Protein AF-A0AAD0TSI5-F1 (afdb_monomer)

Solvent-accessible surface area (backbone atoms only — not comparable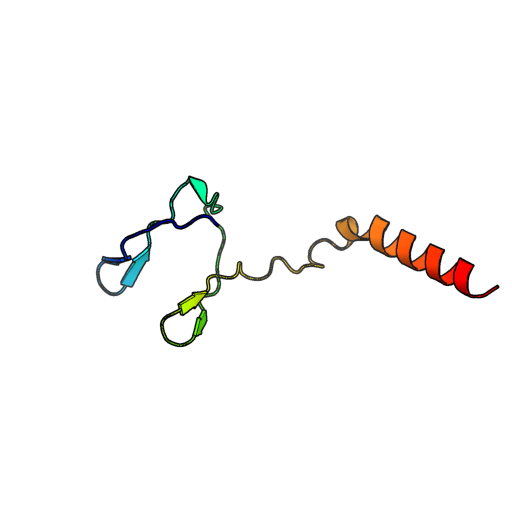 to full-atom values): 4923 Å² total; per-residue (Å²): 134,91,86,80,87,71,62,76,44,81,50,93,95,46,74,48,70,65,76,60,75,91,71,64,72,68,80,97,62,63,58,45,84,45,77,55,94,96,45,78,45,70,51,66,54,76,72,48,91,66,69,52,60,73,83,44,44,67,60,52,52,50,55,55,52,56,59,62,62,75,74,114

Organism: NCBI:txid60520

Secondary structure (DSSP, 8-state):
-------EEEETTEEEEPPPGGG-PPTT--B--EEETTEEE-PBP---TTTTGGGGHHHHHHHHHHHHHTT-

Nearest PDB structures (foldseek):
  5k8j-assembly1_A-2  TM=6.867E-01  e=1.637E-01  Caulobacter vibrioides CB15
  5l6m-assembly2_I  TM=6.873E-01  e=2.401E-01  Caulobacter vibrioides CB15
  5l6l-assembly1_A  TM=6.760E-01  e=2.559E-01  Caulobacter vibrioides CB15
  5l6m-assembly2_L-2  TM=7.295E-01  e=8.066E-01  Caulobacter vibrioides CB15

Radius of gyration: 20.11 Å; Cα contacts (8 Å, |Δi|>4): 42; chains: 1; bounding box: 35×28×57 Å

Sequence (72 aa):
MLNIETTIRKITNSVEAIISCELTAKVDVKFQIIKIDAIIVLPPVRITLFAHAANWKELRDRVSTEYQDGTK

Mean predicted aligned error: 12.79 Å

Foldseek 3Di:
DDDDDWDWDDDDPDIDIDDDCVVVDDPPFQWDWDDDPPDTDTHTDDPPPCVPVVVCVVVVVVVVVVVVVVPD

pLDDT: mean 75.97, std 13.61, range [44.94, 94.5]

Structure (mmCIF, N/CA/C/O backbone):
data_AF-A0AAD0TSI5-F1
#
_entry.id   AF-A0AAD0TSI5-F1
#
loop_
_atom_site.group_PDB
_atom_site.id
_atom_site.type_symbol
_atom_site.label_atom_id
_atom_site.label_alt_id
_atom_site.label_comp_id
_atom_site.label_asym_id
_atom_site.label_entity_id
_atom_site.label_seq_id
_atom_site.pdbx_PDB_ins_code
_atom_site.Cartn_x
_atom_site.Cartn_y
_atom_site.Cartn_z
_atom_site.occupancy
_atom_site.B_iso_or_equiv
_atom_site.auth_seq_id
_atom_site.auth_comp_id
_atom_site.auth_asym_id
_atom_site.auth_atom_id
_atom_site.pdbx_PDB_model_num
ATOM 1 N N . MET A 1 1 ? 5.079 -18.331 -0.646 1.00 57.06 1 MET A N 1
ATOM 2 C CA . MET A 1 1 ? 4.002 -17.333 -0.490 1.00 57.06 1 MET A CA 1
ATOM 3 C C . MET A 1 1 ? 4.177 -16.706 0.880 1.00 57.06 1 MET A C 1
ATOM 5 O O . MET A 1 1 ? 4.133 -17.443 1.854 1.00 57.06 1 MET A O 1
ATOM 9 N N . LEU A 1 2 ? 4.473 -15.409 0.952 1.00 68.19 2 LEU A N 1
ATOM 10 C CA . LEU A 1 2 ? 4.493 -14.682 2.224 1.00 68.19 2 LEU A CA 1
ATOM 11 C C . LEU A 1 2 ? 3.049 -14.293 2.550 1.00 68.19 2 LEU A C 1
ATOM 13 O O . LEU A 1 2 ? 2.403 -13.650 1.727 1.00 68.19 2 LEU A O 1
ATOM 17 N N . ASN A 1 3 ? 2.541 -14.725 3.704 1.00 74.31 3 ASN A N 1
ATOM 18 C CA . ASN A 1 3 ? 1.246 -14.297 4.224 1.00 74.31 3 ASN A CA 1
ATOM 19 C C . ASN A 1 3 ? 1.507 -13.479 5.489 1.00 74.31 3 ASN A C 1
ATOM 21 O O . ASN A 1 3 ? 1.889 -14.041 6.513 1.00 74.31 3 ASN A O 1
ATOM 25 N N . ILE A 1 4 ? 1.387 -12.159 5.377 1.00 82.38 4 ILE A N 1
ATOM 26 C CA . ILE A 1 4 ? 1.629 -11.220 6.473 1.00 82.38 4 ILE A CA 1
ATOM 27 C C . ILE A 1 4 ? 0.294 -10.577 6.818 1.00 82.38 4 ILE A C 1
ATOM 29 O O . ILE A 1 4 ? -0.349 -9.964 5.965 1.00 82.38 4 ILE A O 1
ATOM 33 N N . GLU A 1 5 ? -0.107 -10.712 8.076 1.00 86.50 5 GLU A N 1
ATOM 34 C CA . GLU A 1 5 ? -1.311 -10.084 8.601 1.00 86.50 5 GLU A CA 1
ATOM 35 C C . GLU A 1 5 ? -0.990 -8.690 9.138 1.00 86.50 5 GLU A C 1
ATOM 37 O O . GLU A 1 5 ? 0.077 -8.432 9.697 1.00 86.50 5 GLU A O 1
ATOM 42 N N . THR A 1 6 ? -1.933 -7.771 8.973 1.00 89.44 6 THR A N 1
ATOM 43 C CA . THR A 1 6 ? -1.844 -6.434 9.550 1.00 89.44 6 THR A CA 1
ATOM 44 C C . THR A 1 6 ? -3.225 -5.923 9.926 1.00 89.44 6 THR A C 1
ATOM 46 O O . THR A 1 6 ? -4.250 -6.468 9.519 1.00 89.44 6 THR A O 1
ATOM 49 N N . THR A 1 7 ? -3.261 -4.857 10.716 1.00 88.19 7 THR A N 1
ATOM 50 C CA . THR A 1 7 ? -4.488 -4.195 11.147 1.00 88.19 7 THR A CA 1
ATOM 51 C C . THR A 1 7 ? -4.625 -2.839 10.465 1.00 88.19 7 THR A C 1
ATOM 53 O O . THR A 1 7 ? -3.682 -2.046 10.438 1.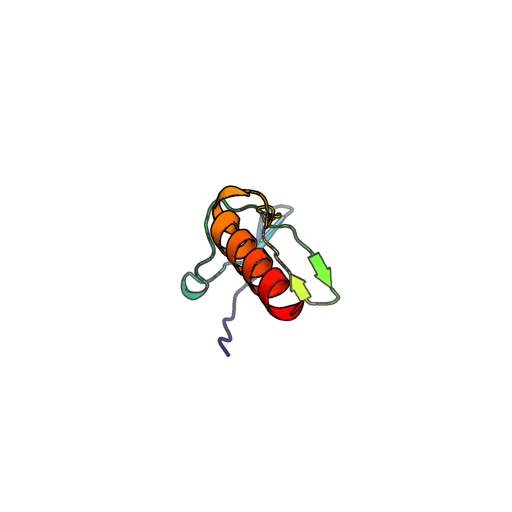00 88.19 7 THR A O 1
ATOM 56 N N . ILE A 1 8 ? -5.832 -2.544 9.979 1.00 90.12 8 ILE A N 1
ATOM 57 C CA . ILE A 1 8 ? -6.224 -1.199 9.550 1.00 90.12 8 ILE A CA 1
ATOM 58 C C . ILE A 1 8 ? -6.756 -0.441 10.768 1.00 90.12 8 ILE A C 1
ATOM 60 O O . ILE A 1 8 ? -7.621 -0.941 11.488 1.00 90.12 8 ILE A O 1
ATOM 64 N N . ARG A 1 9 ? -6.251 0.769 11.004 1.00 92.81 9 ARG A N 1
ATOM 65 C CA . ARG A 1 9 ? -6.654 1.627 12.127 1.00 92.81 9 ARG A CA 1
ATOM 66 C C . ARG A 1 9 ? -7.337 2.886 11.610 1.00 92.81 9 ARG A C 1
ATOM 68 O O . ARG A 1 9 ? -6.921 3.448 10.603 1.00 92.81 9 ARG A O 1
ATOM 75 N N . LYS A 1 10 ? -8.379 3.343 12.307 1.00 93.38 10 LYS A N 1
ATOM 76 C CA . LYS A 1 10 ? -9.039 4.623 12.020 1.00 93.38 10 LYS A CA 1
ATOM 77 C C . LYS A 1 10 ? -8.262 5.759 12.680 1.00 93.38 10 LYS A C 1
ATOM 79 O O . LYS A 1 10 ? -7.989 5.691 13.875 1.00 93.38 10 LYS A O 1
ATOM 84 N N . ILE A 1 11 ? -7.983 6.816 11.925 1.00 93.25 11 ILE A N 1
ATOM 85 C CA . ILE A 1 11 ? -7.386 8.051 12.435 1.00 93.25 11 ILE A CA 1
ATOM 86 C C . ILE A 1 11 ? -8.248 9.214 11.974 1.00 93.25 11 ILE A C 1
ATOM 88 O O . ILE A 1 11 ? -8.282 9.549 10.798 1.00 93.25 11 ILE A O 1
ATOM 92 N N . THR A 1 12 ? -8.950 9.864 12.901 1.00 92.44 12 THR A N 1
ATOM 93 C CA . THR A 1 12 ? -9.884 10.961 12.587 1.00 92.44 12 THR A CA 1
ATOM 94 C C . THR A 1 12 ? -10.898 10.557 11.497 1.00 92.44 12 THR A C 1
ATOM 96 O O . THR A 1 12 ? -11.715 9.660 11.722 1.00 92.44 12 THR A O 1
ATOM 99 N N . ASN A 1 13 ? -10.819 11.179 10.319 1.00 94.31 13 ASN A N 1
ATOM 100 C CA . ASN A 1 13 ? -11.654 10.935 9.147 1.00 94.31 13 ASN A CA 1
ATOM 101 C C . ASN A 1 13 ? -10.960 10.060 8.081 1.00 94.31 13 ASN A C 1
ATOM 103 O O . ASN A 1 13 ? -11.450 9.972 6.958 1.00 94.31 13 ASN A O 1
ATOM 107 N N . SER A 1 14 ? -9.835 9.418 8.407 1.00 88.75 14 SER A N 1
ATOM 108 C CA . SER A 1 14 ? -9.068 8.538 7.519 1.00 88.75 14 SER A CA 1
ATOM 109 C C . SER A 1 14 ? -8.788 7.170 8.157 1.00 88.75 14 SER A C 1
ATOM 111 O O . SER A 1 14 ? -9.168 6.886 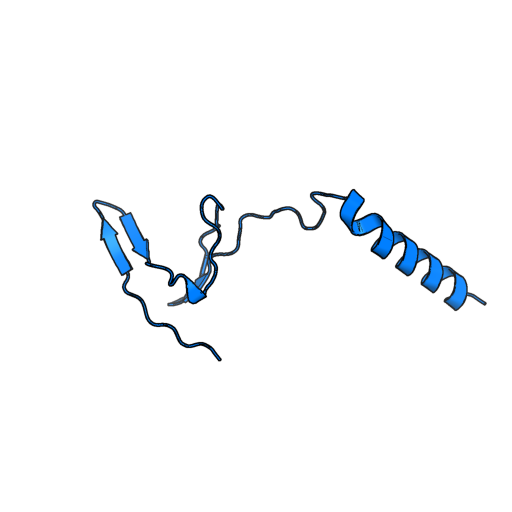9.299 1.00 88.75 14 SER A O 1
ATOM 113 N N . VAL A 1 15 ? -8.145 6.293 7.385 1.00 91.06 15 VAL A N 1
ATOM 114 C CA . VAL A 1 15 ? -7.647 4.991 7.836 1.00 91.06 15 VAL A CA 1
ATOM 115 C C . VAL A 1 15 ? -6.185 4.822 7.440 1.00 91.06 15 VAL A C 1
ATOM 117 O O .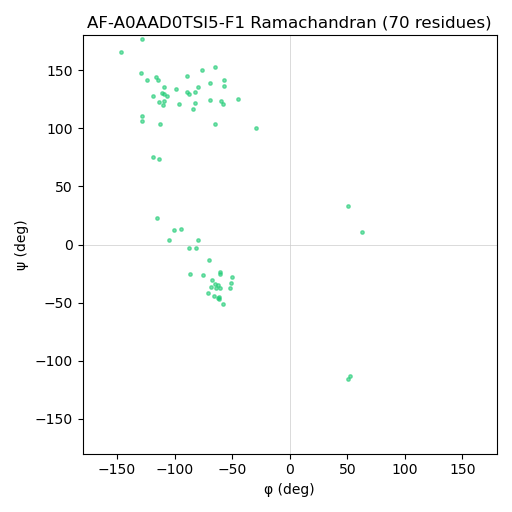 VAL A 1 15 ? -5.771 5.305 6.387 1.00 91.06 15 VAL A O 1
ATOM 120 N N . GLU A 1 16 ? -5.425 4.106 8.262 1.00 89.94 16 GLU A N 1
ATOM 121 C CA . GLU A 1 16 ? -4.035 3.735 8.000 1.00 89.94 16 GLU A CA 1
ATOM 122 C C . GLU A 1 16 ? -3.860 2.219 8.080 1.00 89.94 16 GLU A C 1
ATOM 124 O O . GLU A 1 16 ? -4.445 1.558 8.941 1.00 89.94 16 GLU A O 1
ATOM 129 N N . ALA A 1 17 ? -3.036 1.672 7.186 1.00 88.62 17 ALA A N 1
ATOM 130 C CA . ALA A 1 17 ? -2.608 0.279 7.210 1.00 88.62 17 ALA A CA 1
ATOM 131 C C . ALA A 1 17 ? -1.118 0.222 7.558 1.00 88.62 17 ALA A C 1
ATOM 133 O O . ALA A 1 17 ? -0.306 0.917 6.946 1.00 88.62 17 ALA A O 1
ATOM 134 N N . ILE A 1 18 ? -0.755 -0.614 8.529 1.00 87.38 18 ILE A N 1
ATOM 135 C CA . ILE A 1 18 ? 0.644 -0.798 8.923 1.00 87.38 18 ILE A CA 1
ATOM 136 C C . ILE A 1 18 ? 1.270 -1.830 7.983 1.00 87.38 18 ILE A C 1
ATOM 138 O O . ILE A 1 18 ? 0.846 -2.981 7.954 1.00 87.38 18 ILE A O 1
ATOM 142 N N . ILE A 1 19 ? 2.274 -1.444 7.203 1.00 84.31 19 ILE A N 1
ATOM 143 C CA . ILE A 1 19 ? 2.977 -2.370 6.309 1.00 84.31 19 ILE A CA 1
ATOM 144 C C . ILE A 1 19 ? 4.240 -2.856 7.026 1.00 84.31 19 ILE A C 1
ATOM 146 O O . ILE A 1 19 ? 5.075 -2.041 7.415 1.00 84.31 19 ILE A O 1
ATOM 150 N N . SER A 1 20 ? 4.367 -4.174 7.222 1.00 82.06 20 SER A N 1
ATOM 151 C CA . SER A 1 20 ? 5.553 -4.771 7.855 1.00 82.06 20 SER A CA 1
ATOM 152 C C . SER A 1 20 ? 6.829 -4.401 7.091 1.00 82.06 20 SER A C 1
ATOM 154 O O . SER A 1 20 ? 6.835 -4.381 5.857 1.00 82.06 20 SER A O 1
ATOM 156 N N . CYS A 1 21 ? 7.925 -4.149 7.812 1.00 80.62 21 CYS A N 1
ATOM 157 C CA . CYS A 1 21 ? 9.220 -3.807 7.217 1.00 80.62 21 CYS A CA 1
ATOM 158 C C . CYS A 1 21 ? 9.771 -4.916 6.303 1.00 80.62 21 CYS A C 1
ATOM 160 O O . CYS A 1 21 ? 10.507 -4.619 5.364 1.00 80.62 21 CYS A O 1
ATOM 162 N N . GLU A 1 22 ? 9.348 -6.167 6.509 1.00 80.81 22 GLU A N 1
ATOM 163 C CA . GLU A 1 22 ? 9.669 -7.316 5.651 1.00 80.81 22 GLU A CA 1
ATOM 164 C C . GLU A 1 22 ? 9.179 -7.142 4.206 1.00 80.81 22 GLU A C 1
ATOM 166 O O . GLU A 1 22 ? 9.762 -7.701 3.280 1.00 80.81 22 GLU A O 1
ATOM 171 N N . LEU A 1 23 ? 8.136 -6.331 3.989 1.00 77.38 23 LEU A N 1
ATOM 172 C CA . LEU A 1 23 ? 7.608 -6.026 2.658 1.00 77.38 23 LEU A CA 1
ATOM 173 C C . LEU A 1 23 ? 8.418 -4.937 1.935 1.00 77.38 23 LEU A C 1
ATOM 175 O O . LEU A 1 23 ? 8.134 -4.632 0.778 1.00 77.38 23 LEU A O 1
ATOM 179 N N . THR A 1 24 ? 9.443 -4.358 2.575 1.00 71.44 24 THR A N 1
ATOM 180 C CA . THR A 1 24 ? 10.359 -3.353 1.995 1.00 71.44 24 THR A CA 1
ATOM 181 C C . THR A 1 24 ? 9.654 -2.170 1.319 1.00 71.44 24 THR A C 1
ATOM 183 O O . THR A 1 24 ? 10.134 -1.621 0.324 1.00 71.44 24 THR A O 1
ATOM 186 N N . ALA A 1 25 ? 8.493 -1.763 1.839 1.00 69.38 25 ALA A N 1
ATOM 187 C CA . ALA A 1 25 ? 7.771 -0.618 1.303 1.00 69.38 25 ALA A CA 1
ATOM 188 C C . ALA A 1 25 ? 8.645 0.640 1.397 1.00 69.38 25 ALA A C 1
ATOM 190 O O . ALA A 1 25 ? 9.121 1.010 2.471 1.00 69.38 25 ALA A O 1
ATOM 191 N N . LYS A 1 26 ? 8.876 1.297 0.256 1.00 70.94 26 LYS A N 1
ATOM 192 C CA . LYS A 1 26 ? 9.629 2.550 0.225 1.00 70.94 26 LYS A CA 1
ATOM 193 C C . LYS A 1 26 ? 8.809 3.657 0.883 1.00 70.94 26 LYS A C 1
ATOM 195 O O . LYS A 1 26 ? 7.692 3.943 0.454 1.00 70.94 26 LYS A O 1
ATOM 200 N N . VAL A 1 27 ? 9.405 4.288 1.887 1.00 74.00 27 VAL A N 1
ATOM 201 C CA . VAL A 1 27 ? 8.902 5.525 2.493 1.00 74.00 27 VAL A CA 1
ATOM 202 C C . VAL A 1 27 ? 8.963 6.653 1.449 1.00 74.00 27 VAL A C 1
ATOM 204 O O . VAL A 1 27 ? 9.744 6.579 0.498 1.00 74.00 27 VAL A O 1
ATOM 207 N N . ASP A 1 28 ? 8.088 7.652 1.579 1.00 77.19 28 ASP A N 1
ATOM 208 C CA . ASP A 1 28 ? 7.970 8.824 0.690 1.00 77.19 28 ASP A CA 1
ATOM 209 C C . ASP A 1 28 ? 7.581 8.536 -0.772 1.00 77.19 28 ASP A C 1
ATOM 211 O O . ASP A 1 28 ? 7.593 9.428 -1.626 1.00 77.19 28 ASP A O 1
ATOM 215 N N . VAL A 1 29 ? 7.160 7.308 -1.082 1.00 79.06 29 VAL A N 1
ATOM 216 C CA . VAL A 1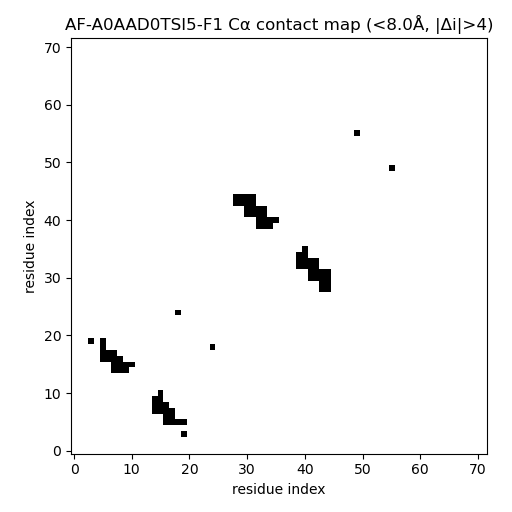 29 ? 6.582 6.967 -2.386 1.00 79.06 29 VAL A CA 1
ATOM 217 C C . VAL A 1 29 ? 5.076 7.196 -2.364 1.00 79.06 29 VAL A C 1
ATOM 219 O O . VAL A 1 29 ? 4.363 6.735 -1.475 1.00 79.06 29 VAL A O 1
ATOM 222 N N . LYS A 1 30 ? 4.569 7.892 -3.385 1.00 83.06 30 LYS A N 1
ATOM 223 C CA . LYS A 1 30 ? 3.128 8.021 -3.606 1.00 83.06 30 LYS A CA 1
ATOM 224 C C . LYS A 1 30 ? 2.595 6.760 -4.276 1.00 83.06 30 LYS A C 1
ATOM 226 O O . LYS A 1 30 ? 3.144 6.299 -5.278 1.00 83.06 30 LYS A O 1
ATOM 231 N N . PHE A 1 31 ? 1.467 6.272 -3.779 1.00 84.62 31 PHE A N 1
ATOM 232 C CA . PHE A 1 31 ? 0.722 5.161 -4.360 1.00 84.62 31 PHE A CA 1
ATOM 233 C C . PHE A 1 31 ? -0.650 5.651 -4.822 1.00 84.62 31 PHE A C 1
ATOM 235 O O . PHE A 1 31 ? -1.256 6.515 -4.188 1.00 84.62 31 PHE A O 1
ATOM 242 N N . GLN A 1 32 ? -1.137 5.112 -5.937 1.00 86.38 32 GLN A N 1
ATOM 243 C CA . GLN A 1 32 ? -2.565 5.174 -6.243 1.00 86.38 32 GLN A CA 1
ATOM 244 C C . GLN A 1 32 ? -3.281 4.138 -5.373 1.00 86.38 32 GLN A C 1
ATOM 246 O O . GLN A 1 32 ? -2.697 3.115 -5.032 1.00 86.38 32 GLN A O 1
ATOM 251 N N . ILE A 1 33 ? -4.537 4.395 -5.013 1.00 89.12 33 ILE A N 1
ATOM 252 C CA . ILE A 1 33 ? -5.372 3.432 -4.289 1.00 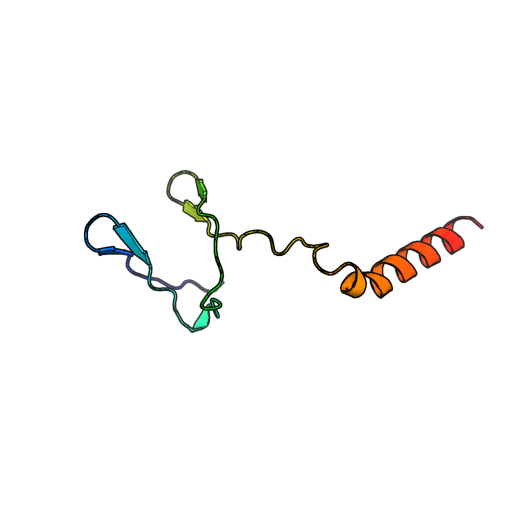89.12 33 ILE A CA 1
ATOM 253 C C . ILE A 1 33 ? -6.455 2.953 -5.247 1.00 89.12 33 ILE A C 1
ATOM 255 O O . ILE A 1 33 ? -7.248 3.757 -5.735 1.00 89.12 33 ILE A O 1
ATOM 25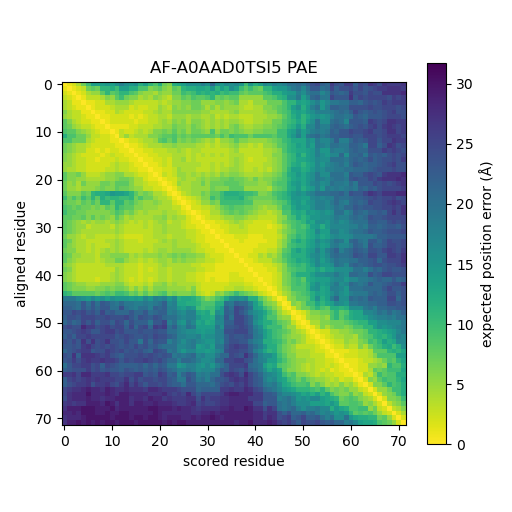9 N N . ILE A 1 34 ? -6.486 1.650 -5.512 1.00 90.19 34 ILE A N 1
ATOM 260 C CA . ILE A 1 34 ? -7.502 1.004 -6.346 1.00 90.19 34 ILE A CA 1
ATOM 261 C C . ILE A 1 34 ? -8.235 -0.017 -5.479 1.00 90.19 34 ILE A C 1
ATOM 263 O O . ILE A 1 34 ? -7.603 -0.858 -4.845 1.00 90.19 34 ILE A O 1
ATOM 267 N N . LYS A 1 35 ? -9.568 0.045 -5.448 1.00 92.69 35 LYS A N 1
ATOM 268 C CA . LYS A 1 35 ? -10.412 -0.928 -4.744 1.00 92.69 35 LYS A CA 1
ATOM 269 C C . LYS A 1 35 ? -11.112 -1.831 -5.757 1.00 92.69 35 LYS A C 1
ATOM 271 O O . LYS A 1 35 ? -11.775 -1.324 -6.657 1.00 92.69 35 LYS A O 1
ATOM 276 N N . ILE A 1 36 ? -10.985 -3.144 -5.581 1.00 93.06 36 ILE A N 1
ATOM 277 C CA . ILE A 1 36 ? -11.668 -4.178 -6.367 1.00 93.06 36 ILE A CA 1
ATOM 278 C C . ILE A 1 36 ? -12.334 -5.120 -5.362 1.00 93.06 36 ILE A C 1
ATOM 280 O O . ILE A 1 36 ? -11.647 -5.863 -4.668 1.00 93.06 36 ILE A O 1
ATOM 284 N N . ASP A 1 37 ? -13.657 -5.044 -5.231 1.00 94.50 37 ASP A N 1
ATOM 285 C CA . ASP A 1 37 ? -14.426 -5.757 -4.202 1.00 94.50 37 ASP A CA 1
ATOM 286 C C . ASP A 1 37 ? -13.862 -5.546 -2.781 1.00 94.50 37 ASP A C 1
ATOM 288 O O . ASP A 1 37 ? -13.857 -4.422 -2.263 1.00 94.50 37 ASP A O 1
ATOM 292 N N . ALA A 1 38 ? -13.388 -6.622 -2.145 1.00 90.50 38 ALA A N 1
ATOM 293 C CA . ALA A 1 38 ? -12.763 -6.616 -0.824 1.00 90.50 38 ALA A CA 1
ATOM 294 C C . ALA A 1 38 ? -11.242 -6.358 -0.865 1.00 90.50 38 ALA A C 1
ATOM 296 O O . ALA A 1 38 ? -10.605 -6.277 0.183 1.00 90.50 38 ALA A O 1
ATOM 297 N N . ILE A 1 39 ? -10.653 -6.231 -2.056 1.00 90.31 39 ILE A N 1
ATOM 298 C CA . ILE A 1 39 ? -9.211 -6.100 -2.267 1.00 90.31 39 ILE A CA 1
ATOM 299 C C . ILE A 1 39 ? -8.850 -4.625 -2.464 1.00 90.31 39 ILE A C 1
ATOM 301 O O . ILE A 1 39 ? -9.476 -3.907 -3.247 1.00 90.31 39 ILE A O 1
ATOM 305 N N . ILE A 1 40 ? -7.800 -4.176 -1.774 1.00 89.81 40 ILE A N 1
ATOM 306 C CA . ILE A 1 40 ? -7.169 -2.869 -1.984 1.00 89.81 40 ILE A CA 1
ATOM 307 C C . ILE A 1 40 ? -5.804 -3.104 -2.629 1.00 89.81 40 ILE A C 1
ATOM 309 O O . ILE A 1 40 ? -4.963 -3.808 -2.077 1.00 89.81 40 ILE A O 1
ATOM 313 N N . VAL A 1 41 ? -5.582 -2.497 -3.793 1.00 87.88 41 VAL A N 1
ATOM 314 C CA . VAL A 1 41 ? -4.316 -2.538 -4.528 1.00 87.88 41 VAL A CA 1
ATOM 315 C C . VAL A 1 41 ? -3.670 -1.158 -4.458 1.00 87.88 41 VAL A C 1
ATOM 317 O O . VAL A 1 41 ? -4.308 -0.147 -4.758 1.00 87.88 41 VAL A O 1
ATOM 320 N N . LEU A 1 42 ? -2.394 -1.128 -4.073 1.00 86.81 42 LEU A N 1
ATOM 321 C CA . LEU A 1 42 ? -1.592 0.087 -3.940 1.00 86.81 42 LEU A CA 1
ATOM 322 C C . LEU A 1 42 ? -0.468 0.089 -4.986 1.00 86.81 42 LEU A C 1
ATOM 324 O O . LEU A 1 42 ? 0.683 -0.183 -4.642 1.00 86.81 42 LEU A O 1
ATOM 328 N N . PRO A 1 43 ? -0.752 0.322 -6.282 1.00 82.44 43 PRO A N 1
ATOM 329 C CA . PRO A 1 43 ? 0.320 0.455 -7.254 1.00 82.44 43 PRO A CA 1
ATOM 330 C C . PRO A 1 43 ? 1.089 1.762 -7.003 1.00 82.44 43 PRO A C 1
ATOM 332 O O . PRO A 1 43 ? 0.470 2.801 -6.737 1.00 82.44 43 PRO A O 1
ATOM 335 N N . PRO A 1 44 ? 2.431 1.758 -7.105 1.00 78.19 44 PRO A N 1
ATOM 336 C CA . PRO A 1 44 ? 3.186 3.003 -7.077 1.00 78.19 44 PRO A CA 1
ATOM 337 C C . PRO A 1 44 ? 2.671 3.914 -8.195 1.00 78.19 44 PRO A C 1
ATOM 339 O O . PRO A 1 44 ? 2.433 3.454 -9.318 1.00 78.19 44 PRO A O 1
ATOM 342 N N . VAL A 1 45 ? 2.476 5.205 -7.903 1.00 75.88 45 VAL A N 1
ATOM 343 C CA . VAL A 1 45 ? 2.141 6.175 -8.953 1.00 75.88 45 VAL A CA 1
ATOM 344 C C . VAL A 1 45 ? 3.271 6.122 -9.961 1.00 75.88 45 VAL A C 1
ATOM 346 O O . VAL A 1 45 ? 4.416 6.326 -9.569 1.00 75.88 45 VAL A O 1
ATOM 349 N N . ARG A 1 46 ? 2.940 5.788 -11.219 1.00 64.62 46 ARG A N 1
ATOM 350 C CA . ARG A 1 46 ? 3.881 5.567 -12.326 1.00 64.62 46 ARG A CA 1
ATOM 351 C C . ARG A 1 46 ? 5.150 6.409 -12.148 1.00 64.62 46 ARG A C 1
ATOM 353 O O . ARG A 1 46 ? 5.178 7.575 -12.529 1.00 64.62 46 ARG A O 1
ATOM 360 N N . ILE A 1 47 ? 6.224 5.783 -11.668 1.00 56.53 47 ILE A N 1
ATOM 361 C CA . ILE A 1 47 ? 7.537 6.093 -12.217 1.00 56.53 47 ILE A CA 1
ATOM 362 C C . ILE A 1 47 ? 7.359 5.600 -13.641 1.00 56.53 47 ILE A C 1
ATOM 364 O O . ILE A 1 47 ? 7.183 4.398 -13.843 1.00 56.53 47 ILE A O 1
ATOM 368 N N . THR A 1 48 ? 7.173 6.508 -14.600 1.00 54.81 48 THR A N 1
ATOM 369 C CA . THR A 1 48 ? 6.971 6.123 -15.995 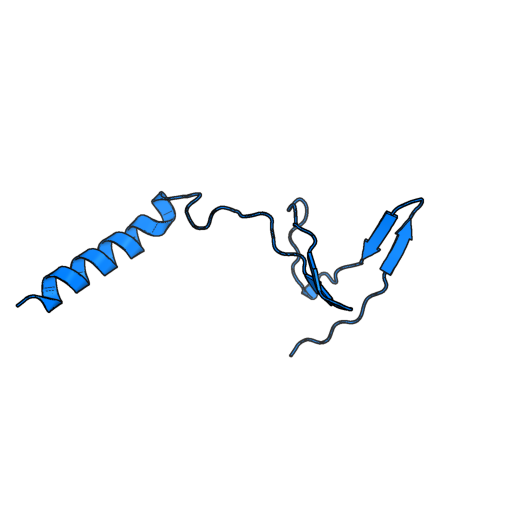1.00 54.81 48 THR A CA 1
ATOM 370 C C . THR A 1 48 ? 8.015 5.050 -16.307 1.00 54.81 48 THR A C 1
ATOM 372 O O . THR A 1 48 ? 9.192 5.241 -16.012 1.00 54.81 48 THR A O 1
ATOM 375 N N . LEU A 1 49 ? 7.604 3.873 -16.802 1.00 50.59 49 LEU A N 1
ATOM 376 C CA . LEU A 1 49 ? 8.568 2.816 -17.153 1.00 50.59 49 LEU A CA 1
ATOM 377 C C . LEU A 1 49 ? 9.653 3.414 -18.061 1.00 50.59 49 LEU A C 1
ATOM 379 O O . LEU A 1 49 ? 10.827 3.134 -17.887 1.00 50.59 49 LEU A O 1
ATOM 383 N N . PHE A 1 50 ? 9.264 4.385 -18.890 1.00 54.97 50 PHE A N 1
ATOM 384 C CA . PHE A 1 50 ? 10.111 5.199 -19.760 1.00 54.97 50 PHE A CA 1
ATOM 385 C C . PHE A 1 50 ? 10.558 6.557 -19.180 1.00 54.97 50 PHE A C 1
ATOM 387 O O . PHE A 1 50 ? 11.049 7.392 -19.931 1.00 54.97 50 PHE A O 1
ATOM 394 N N . ALA A 1 51 ? 10.395 6.806 -17.876 1.00 59.00 51 ALA A N 1
ATOM 395 C CA . ALA A 1 51 ? 10.796 8.052 -17.200 1.00 59.00 51 ALA A CA 1
ATOM 396 C C . ALA A 1 51 ? 12.256 8.398 -17.491 1.00 59.00 51 ALA A C 1
ATOM 398 O O . ALA A 1 51 ? 12.620 9.554 -17.669 1.00 59.00 51 ALA A O 1
ATOM 399 N N . HIS A 1 52 ? 13.079 7.353 -17.547 1.00 62.22 52 HIS A N 1
ATOM 400 C CA . HIS A 1 52 ? 14.512 7.432 -17.730 1.00 62.22 52 HIS A CA 1
ATOM 401 C C . HIS A 1 52 ? 14.859 6.700 -19.020 1.00 62.22 52 HIS A C 1
ATOM 403 O O . HIS A 1 52 ? 15.348 5.576 -18.986 1.00 62.22 52 HIS A O 1
ATOM 409 N N . ALA A 1 53 ? 14.579 7.324 -20.167 1.00 62.53 53 ALA A N 1
ATOM 410 C CA . ALA A 1 53 ? 14.863 6.755 -21.489 1.00 62.53 53 ALA A CA 1
ATOM 411 C C . ALA A 1 53 ? 16.316 6.249 -21.633 1.00 62.53 53 ALA A C 1
ATOM 413 O O . ALA A 1 53 ? 16.558 5.295 -22.370 1.00 62.53 53 ALA A O 1
ATOM 414 N N . ALA A 1 54 ? 17.257 6.837 -20.884 1.00 69.56 54 ALA A N 1
ATOM 415 C CA . ALA A 1 54 ? 18.649 6.400 -20.795 1.00 69.56 54 ALA A CA 1
ATOM 416 C C . ALA A 1 54 ? 18.814 4.963 -20.260 1.00 69.56 54 ALA A C 1
ATOM 418 O O . ALA A 1 54 ? 19.627 4.212 -20.790 1.00 69.56 54 ALA A O 1
ATOM 419 N N . ASN A 1 55 ? 17.998 4.541 -19.288 1.00 68.19 55 ASN A N 1
ATOM 420 C CA . ASN A 1 55 ? 18.070 3.203 -18.681 1.00 68.19 55 ASN A CA 1
ATOM 421 C C . ASN A 1 55 ? 17.616 2.090 -19.639 1.00 68.19 55 ASN A C 1
ATOM 423 O O . ASN A 1 55 ? 17.831 0.914 -19.376 1.00 68.19 55 ASN A O 1
ATOM 427 N N . TRP A 1 56 ? 16.980 2.463 -20.750 1.00 69.62 56 TRP A N 1
ATOM 428 C 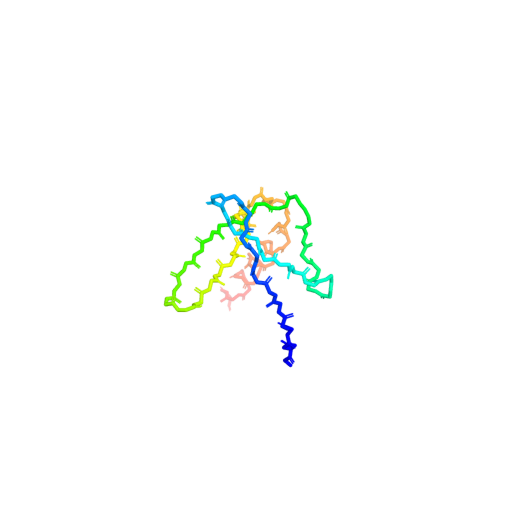CA . TRP A 1 56 ? 16.471 1.545 -21.768 1.00 69.62 56 TRP A CA 1
ATOM 429 C C . TRP A 1 56 ? 17.337 1.522 -23.024 1.00 69.62 56 TRP A C 1
ATOM 431 O O . TRP A 1 56 ? 16.968 0.862 -23.995 1.00 69.62 56 TRP A O 1
ATOM 441 N N . LYS A 1 57 ? 18.462 2.252 -23.031 1.00 73.44 57 LYS A N 1
ATOM 442 C CA . LYS A 1 57 ? 19.360 2.334 -24.185 1.00 73.44 57 LYS A CA 1
ATOM 443 C C . LYS A 1 57 ? 19.866 0.947 -24.582 1.00 73.44 57 LYS A C 1
ATOM 445 O O . LYS A 1 57 ? 19.658 0.538 -25.713 1.00 73.44 57 LYS A O 1
ATOM 450 N N . GLU A 1 58 ? 20.397 0.181 -23.633 1.00 75.88 58 GLU A N 1
ATOM 451 C CA . GLU A 1 58 ? 20.939 -1.156 -23.911 1.00 75.88 58 GLU A CA 1
ATOM 452 C C . GLU A 1 58 ? 19.875 -2.153 -24.390 1.00 75.88 58 GLU A C 1
ATOM 454 O O . GLU A 1 58 ? 20.137 -2.956 -25.283 1.00 75.88 58 GLU A O 1
ATOM 459 N N . LEU A 1 59 ? 18.654 -2.087 -23.842 1.00 73.88 59 LEU A N 1
ATOM 460 C CA . LEU A 1 59 ? 17.549 -2.929 -24.308 1.00 73.88 59 LEU A CA 1
ATOM 461 C C . LEU A 1 59 ? 17.145 -2.564 -25.744 1.00 73.88 59 LEU A C 1
ATOM 463 O O . LEU A 1 59 ? 16.953 -3.450 -26.572 1.00 73.88 59 LEU A O 1
ATOM 467 N N . ARG A 1 60 ? 17.031 -1.264 -26.044 1.00 70.06 60 ARG A N 1
ATOM 468 C CA . ARG A 1 60 ? 16.708 -0.765 -27.388 1.00 70.06 60 ARG A CA 1
ATOM 469 C C . ARG A 1 60 ? 17.768 -1.173 -28.402 1.00 70.06 60 ARG A C 1
ATOM 471 O O . ARG A 1 60 ? 17.419 -1.615 -29.496 1.00 70.06 60 ARG A O 1
ATOM 478 N N . ASP A 1 61 ? 19.031 -1.023 -28.025 1.00 75.38 61 ASP A N 1
ATOM 479 C CA . ASP A 1 61 ? 20.163 -1.354 -28.878 1.00 75.38 61 ASP A CA 1
ATOM 480 C C . ASP A 1 61 ? 20.140 -2.859 -29.194 1.00 75.38 61 ASP A C 1
ATOM 482 O O . ASP A 1 61 ? 20.169 -3.222 -30.363 1.00 75.38 61 ASP A O 1
ATOM 486 N N . ARG A 1 62 ? 19.930 -3.732 -28.195 1.00 72.88 62 ARG A N 1
ATOM 487 C CA . ARG A 1 62 ? 19.832 -5.195 -28.390 1.00 72.88 62 ARG A CA 1
ATOM 488 C C . ARG A 1 62 ? 18.677 -5.637 -29.292 1.00 72.88 62 ARG A C 1
ATOM 490 O O . ARG A 1 62 ? 18.896 -6.442 -30.192 1.00 72.88 62 ARG A O 1
ATOM 497 N N . VAL A 1 63 ? 17.471 -5.106 -29.078 1.00 70.19 63 VAL A N 1
ATOM 498 C CA . VAL A 1 63 ? 16.299 -5.429 -29.919 1.00 70.19 63 VAL A CA 1
ATOM 499 C C . VAL A 1 63 ? 16.529 -4.996 -31.370 1.00 70.19 63 VAL A C 1
ATOM 501 O O . VAL A 1 63 ? 16.103 -5.681 -32.298 1.00 70.19 63 VAL A O 1
ATOM 504 N N . SER A 1 64 ? 17.232 -3.879 -31.578 1.00 65.44 64 SER A N 1
ATOM 505 C CA . SER A 1 64 ? 17.555 -3.386 -32.920 1.00 65.44 64 SER A CA 1
ATOM 506 C C . SER A 1 64 ? 18.552 -4.298 -33.644 1.00 65.44 64 SER A C 1
ATOM 508 O O . SER A 1 64 ? 18.412 -4.505 -34.847 1.00 65.44 64 SER A O 1
ATOM 510 N N . THR A 1 65 ? 19.520 -4.879 -32.927 1.00 61.16 65 THR A N 1
ATOM 511 C CA . THR A 1 65 ? 20.499 -5.817 -33.502 1.00 61.16 65 THR A CA 1
ATOM 512 C C . THR A 1 65 ? 19.867 -7.160 -33.875 1.00 61.16 65 THR A C 1
ATOM 514 O O . THR A 1 65 ? 20.133 -7.678 -34.955 1.00 61.16 65 THR A O 1
ATOM 517 N N . GLU A 1 66 ? 18.989 -7.707 -33.027 1.00 57.97 66 GLU A N 1
ATOM 518 C CA . GLU A 1 66 ? 18.299 -8.982 -33.296 1.00 57.97 66 GLU A CA 1
ATOM 519 C C . GLU A 1 66 ? 17.358 -8.889 -34.513 1.00 57.97 66 GLU A C 1
ATOM 521 O O . GLU A 1 66 ? 17.263 -9.830 -35.301 1.00 57.97 66 GLU A O 1
ATOM 526 N N . TYR A 1 67 ? 16.723 -7.732 -34.739 1.00 52.75 67 TYR A N 1
ATOM 527 C CA . TYR A 1 67 ? 15.900 -7.503 -35.935 1.00 52.75 67 TYR A CA 1
ATOM 528 C C . TYR A 1 67 ? 16.719 -7.460 -37.235 1.00 52.75 67 TYR A C 1
ATOM 530 O O . TYR A 1 67 ? 16.221 -7.833 -38.297 1.00 52.75 67 TYR A O 1
ATOM 538 N N . GLN A 1 68 ? 17.975 -7.014 -37.172 1.00 54.97 68 GLN A N 1
ATOM 539 C CA . GLN A 1 68 ? 18.853 -6.973 -38.344 1.00 54.97 68 GLN A CA 1
ATOM 540 C C . GLN A 1 68 ? 19.376 -8.358 -38.747 1.00 54.97 68 GLN A C 1
ATOM 542 O O . GLN A 1 68 ? 19.649 -8.567 -39.929 1.00 54.97 68 GLN A O 1
ATOM 547 N N . ASP A 1 69 ? 19.474 -9.300 -37.807 1.00 53.97 69 ASP A N 1
ATOM 548 C CA . ASP A 1 69 ? 19.977 -10.656 -38.073 1.00 53.97 69 ASP A CA 1
ATOM 549 C C . ASP A 1 69 ? 18.873 -11.618 -38.555 1.00 53.97 69 ASP A C 1
ATOM 551 O O . ASP A 1 69 ? 19.136 -12.549 -39.307 1.00 53.97 69 ASP A O 1
ATOM 555 N N . GLY A 1 70 ? 17.606 -11.352 -38.210 1.00 51.59 70 GLY A N 1
ATOM 556 C CA . GLY A 1 70 ? 16.448 -12.138 -38.665 1.00 51.59 70 GLY A CA 1
ATOM 557 C C . GLY A 1 70 ? 15.944 -11.828 -40.084 1.00 51.59 70 GLY A C 1
ATOM 558 O O . GLY A 1 70 ? 14.916 -12.370 -40.484 1.00 51.59 70 GLY A O 1
ATOM 559 N N . THR A 1 71 ? 16.621 -10.947 -40.833 1.00 52.28 71 THR A N 1
ATOM 560 C CA . THR A 1 71 ? 16.228 -10.543 -42.203 1.00 52.28 71 THR A CA 1
ATOM 561 C C . THR A 1 71 ? 17.255 -10.952 -43.273 1.00 52.28 71 THR A C 1
ATOM 563 O O . THR A 1 71 ? 17.313 -10.338 -44.340 1.00 52.28 71 THR A O 1
ATOM 566 N N . LYS A 1 72 ? 18.081 -11.969 -43.002 1.00 44.94 72 LYS A N 1
ATOM 567 C CA . LYS A 1 72 ? 18.974 -12.593 -43.990 1.00 44.94 72 LYS A CA 1
ATOM 568 C C . LYS A 1 72 ? 18.600 -14.041 -44.255 1.00 44.94 72 LYS A C 1
ATOM 570 O O . LYS A 1 72 ? 18.240 -14.739 -43.285 1.00 44.94 72 LYS A O 1
#